Protein AF-A0A1S9LZP6-F1 (afdb_monomer_lite)

Foldseek 3Di:
DVVVVVVVVVVVPPPDDDDDDDDDDDDDDPVRVVVVCVVVVCLVDPVCLVVVNHPCNPVPPHDPDDPQFDWDQDPPPPDDDRTDTD

pLDDT: mean 87.72, std 12.49, range [47.03, 96.94]

Radius of gyration: 17.92 Å; chains: 1; bounding box: 38×37×41 Å

Organism: NCBI:txid180978

Secondary structure (DSSP, 8-state):
-HHHHHHHHHHHHTT--PPPSS-------HHHHHHHHHHHGGGG-HHHHHTT--TTTT-TTS--S-TT--EEE-TT-SSS-SEEE-

Sequence (86 aa):
MYVKNILTLGENQIGAKTLPSKFYRVVFSNEVFSELLLNFQNVFSALYVYRNLSKYKHSQGTLVANPKVTIIDDPWAPKMPKFRVV

Structure (mmCIF, N/CA/C/O backbone):
data_AF-A0A1S9LZP6-F1
#
_entry.id   AF-A0A1S9LZP6-F1
#
loop_
_atom_site.group_PDB
_atom_site.id
_atom_site.type_symbol
_atom_site.label_atom_id
_atom_site.label_alt_id
_atom_site.label_comp_id
_atom_site.label_asym_id
_atom_site.label_entity_id
_atom_site.label_seq_id
_atom_site.pdbx_PDB_ins_code
_atom_site.Cartn_x
_atom_site.Cartn_y
_atom_site.Cartn_z
_atom_site.occupancy
_atom_site.B_iso_or_equiv
_atom_site.auth_seq_id
_atom_site.auth_comp_id
_atom_site.auth_asym_id
_atom_site.auth_atom_id
_atom_site.pdbx_PDB_model_num
ATOM 1 N N . MET A 1 1 ? 13.227 -24.025 -15.096 1.00 63.44 1 MET A N 1
ATOM 2 C CA . MET A 1 1 ? 12.346 -22.893 -15.477 1.00 63.44 1 MET A CA 1
ATOM 3 C C . MET A 1 1 ? 12.700 -21.583 -14.769 1.00 63.44 1 MET A C 1
ATOM 5 O O . MET A 1 1 ? 12.717 -20.568 -15.444 1.00 63.44 1 MET A O 1
ATOM 9 N N . TYR A 1 2 ? 13.042 -21.589 -13.473 1.00 83.94 2 TYR A N 1
ATOM 10 C CA . TYR A 1 2 ? 13.344 -20.376 -12.688 1.00 83.94 2 TYR A CA 1
ATOM 11 C C . TYR A 1 2 ? 14.404 -19.440 -13.305 1.00 83.94 2 TYR A C 1
ATOM 13 O O . TYR A 1 2 ? 14.128 -18.268 -13.533 1.00 83.94 2 TYR A O 1
ATOM 21 N N . VAL A 1 3 ? 15.579 -19.973 -13.661 1.00 92.31 3 VAL A N 1
ATOM 22 C CA . VAL A 1 3 ? 16.694 -19.182 -14.226 1.00 92.31 3 VAL A CA 1
ATOM 23 C C . VAL A 1 3 ? 16.293 -18.450 -15.509 1.00 92.31 3 VAL A C 1
ATOM 25 O O . VAL A 1 3 ? 16.624 -17.283 -15.678 1.00 92.31 3 VAL A O 1
ATOM 28 N N . LYS A 1 4 ? 15.519 -19.102 -16.386 1.00 94.25 4 LYS A N 1
ATOM 29 C CA . LYS A 1 4 ? 15.060 -18.497 -17.643 1.00 94.25 4 LYS A CA 1
ATOM 30 C C . LYS A 1 4 ? 14.199 -17.255 -17.389 1.00 94.25 4 LYS A C 1
ATOM 32 O O . LYS A 1 4 ? 14.401 -16.246 -18.048 1.00 94.25 4 LYS A O 1
ATOM 37 N N . ASN A 1 5 ? 13.294 -17.313 -16.411 1.00 90.81 5 ASN A N 1
ATOM 38 C CA . ASN A 1 5 ? 12.414 -16.188 -16.08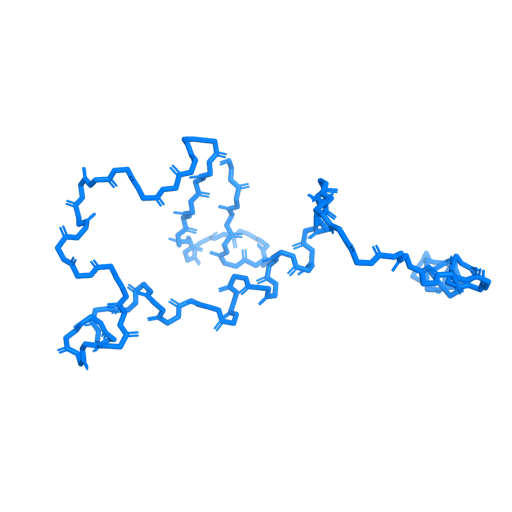7 1.00 90.81 5 ASN A CA 1
ATOM 39 C C . ASN A 1 5 ? 13.201 -14.982 -15.561 1.00 90.81 5 ASN A C 1
ATOM 41 O O . A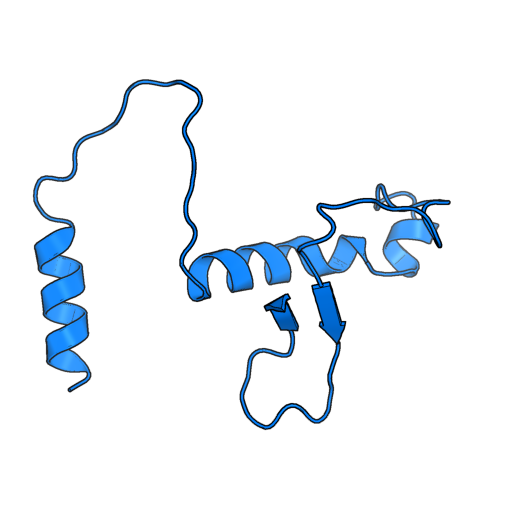SN A 1 5 ? 12.916 -13.855 -15.952 1.00 90.81 5 ASN A O 1
ATOM 45 N N . ILE A 1 6 ? 14.207 -15.218 -14.714 1.00 91.94 6 ILE A N 1
ATOM 46 C CA . ILE A 1 6 ? 15.063 -14.148 -14.185 1.00 91.94 6 ILE A CA 1
ATOM 47 C C . ILE A 1 6 ? 15.866 -13.479 -15.307 1.00 91.94 6 ILE A C 1
ATOM 49 O O . ILE A 1 6 ? 15.944 -12.254 -15.348 1.00 91.94 6 ILE A O 1
ATOM 53 N N . LEU A 1 7 ? 16.404 -14.264 -16.246 1.00 94.69 7 LEU A N 1
ATOM 54 C CA . LEU A 1 7 ? 17.119 -13.720 -17.402 1.00 94.69 7 LEU A CA 1
ATOM 55 C C . LEU A 1 7 ? 16.202 -12.856 -18.278 1.00 94.69 7 LEU A C 1
ATOM 57 O O . LEU A 1 7 ? 16.543 -11.711 -18.555 1.00 94.69 7 LEU A O 1
ATOM 61 N N . THR A 1 8 ? 15.003 -13.339 -18.617 1.00 94.50 8 THR A N 1
ATOM 62 C CA . THR A 1 8 ? 14.028 -12.565 -19.407 1.00 94.50 8 THR A CA 1
ATOM 63 C C . THR A 1 8 ? 13.595 -11.274 -18.701 1.00 94.50 8 THR A C 1
ATOM 65 O O . THR A 1 8 ? 13.424 -10.245 -19.350 1.00 94.50 8 THR A O 1
ATOM 68 N N . LEU A 1 9 ? 13.431 -11.288 -17.372 1.00 90.75 9 LEU A N 1
ATOM 69 C CA . LEU A 1 9 ? 13.136 -10.071 -16.607 1.00 90.75 9 LEU A CA 1
ATOM 70 C C . LEU A 1 9 ? 14.262 -9.038 -16.722 1.00 90.75 9 LEU A C 1
ATOM 72 O O . LEU A 1 9 ? 13.970 -7.858 -16.900 1.00 90.75 9 LEU A O 1
ATOM 76 N N . GLY A 1 10 ? 15.521 -9.476 -16.641 1.00 91.81 10 GLY A N 1
ATOM 77 C CA . GLY A 1 10 ? 16.684 -8.605 -16.806 1.00 91.81 10 GLY A CA 1
ATOM 78 C C . GLY A 1 10 ? 16.790 -8.035 -18.219 1.00 91.81 10 GLY A C 1
ATOM 79 O O . GLY A 1 10 ? 16.951 -6.828 -18.381 1.00 91.81 10 GLY A O 1
ATOM 80 N N . GLU A 1 11 ? 16.623 -8.878 -19.240 1.00 95.69 11 GLU A N 1
ATOM 81 C CA . GLU A 1 11 ? 16.641 -8.470 -20.652 1.00 95.69 11 GLU A CA 1
ATOM 82 C C . GLU A 1 11 ? 15.580 -7.400 -20.951 1.00 95.69 11 GLU A C 1
ATOM 84 O O . GLU A 1 11 ? 15.879 -6.391 -21.586 1.00 95.69 11 GLU A O 1
ATOM 89 N N . ASN A 1 12 ? 14.363 -7.565 -20.421 1.00 93.75 12 ASN A N 1
ATOM 90 C CA . ASN A 1 12 ? 13.255 -6.629 -20.634 1.00 93.75 12 ASN A CA 1
ATOM 91 C C . ASN A 1 12 ? 13.467 -5.240 -20.006 1.00 93.75 12 ASN A C 1
ATOM 93 O O . ASN A 1 12 ? 12.772 -4.295 -20.379 1.00 93.75 12 ASN A O 1
ATOM 97 N N . GLN A 1 13 ? 14.380 -5.096 -19.043 1.00 92.75 13 GLN A N 1
ATOM 98 C CA . GLN A 1 13 ? 14.671 -3.805 -18.407 1.00 92.75 13 GLN A CA 1
ATOM 99 C C . GLN A 1 13 ? 15.701 -2.976 -19.188 1.00 92.75 13 GLN A C 1
ATOM 101 O O . GLN A 1 13 ? 15.824 -1.768 -18.965 1.00 92.75 13 GLN A O 1
ATOM 106 N N . ILE A 1 14 ? 16.440 -3.595 -20.115 1.00 95.06 14 ILE A N 1
ATOM 107 C CA . ILE A 1 14 ? 17.489 -2.923 -20.883 1.00 95.06 14 ILE A CA 1
ATOM 108 C C . ILE A 1 14 ? 16.858 -1.894 -21.831 1.00 95.06 14 ILE A C 1
ATOM 110 O O . ILE A 1 14 ? 15.949 -2.194 -22.599 1.00 95.06 14 ILE A O 1
ATOM 114 N N . GLY A 1 15 ? 17.362 -0.658 -21.790 1.00 94.38 15 GLY A N 1
ATOM 115 C CA . GLY A 1 15 ? 16.868 0.432 -22.637 1.00 94.38 15 GLY A CA 1
ATOM 116 C C . GLY A 1 15 ? 15.573 1.087 -22.145 1.00 94.38 15 GLY A C 1
ATOM 117 O O . GLY A 1 15 ? 14.955 1.841 -22.902 1.00 94.38 15 GLY A O 1
ATOM 118 N N . ALA A 1 16 ? 15.166 0.834 -20.895 1.00 92.50 16 ALA A N 1
ATOM 119 C CA . ALA A 1 16 ? 14.054 1.536 -20.265 1.00 92.50 16 ALA A CA 1
ATOM 120 C C . ALA A 1 16 ? 14.245 3.063 -20.335 1.00 92.50 16 ALA A C 1
ATOM 122 O O . ALA A 1 16 ? 15.334 3.591 -20.099 1.00 92.50 16 ALA A O 1
ATOM 123 N N . LYS A 1 17 ? 13.167 3.780 -20.667 1.00 94.06 17 LYS A N 1
ATOM 124 C CA . LYS A 1 17 ? 13.153 5.243 -20.778 1.00 94.06 17 LYS A CA 1
ATOM 125 C C . LYS A 1 17 ? 12.243 5.842 -19.721 1.00 94.06 17 LYS A C 1
ATOM 127 O O . LYS A 1 17 ? 11.163 5.320 -19.449 1.00 94.06 17 LYS A O 1
ATOM 132 N N . THR A 1 18 ? 12.656 6.981 -19.184 1.00 94.12 18 THR A N 1
ATOM 133 C CA . THR A 1 18 ? 11.818 7.775 -18.290 1.00 94.12 18 THR A CA 1
ATOM 134 C C . THR A 1 18 ? 10.641 8.362 -19.061 1.00 94.12 18 THR A C 1
ATOM 136 O O . THR A 1 18 ? 10.786 8.843 -20.186 1.00 94.12 18 THR A O 1
ATOM 139 N N . LEU A 1 19 ? 9.467 8.333 -18.440 1.00 94.38 19 LEU A N 1
ATOM 140 C CA . LEU A 1 19 ? 8.262 8.959 -18.965 1.00 94.38 19 LEU A CA 1
ATOM 141 C C . LEU A 1 19 ? 8.104 10.372 -18.381 1.00 94.38 19 LEU A C 1
ATOM 143 O O . LEU A 1 19 ? 8.452 10.588 -17.220 1.00 94.38 19 LEU A O 1
ATOM 147 N N . PRO A 1 20 ? 7.556 11.338 -19.141 1.00 96.56 20 PRO A N 1
ATOM 148 C CA . PRO A 1 20 ? 7.264 12.663 -18.607 1.00 96.56 20 PRO A CA 1
ATOM 149 C C . PRO A 1 20 ? 6.183 12.588 -17.521 1.00 96.56 20 PRO A C 1
ATOM 151 O O . PRO A 1 20 ? 5.275 11.751 -17.590 1.00 96.56 20 PRO A O 1
ATOM 154 N N . SER A 1 21 ? 6.247 13.497 -16.549 1.00 96.88 21 SER A N 1
ATOM 155 C CA . SER A 1 21 ? 5.272 13.594 -15.459 1.00 96.88 21 SER A CA 1
ATOM 156 C C . SER A 1 21 ? 3.884 13.965 -15.985 1.00 96.88 21 SER A C 1
ATOM 158 O O . SER A 1 21 ? 3.663 15.078 -16.455 1.00 96.88 21 SER A O 1
ATOM 160 N N . LYS A 1 22 ? 2.941 13.022 -15.906 1.00 96.94 22 LYS A N 1
ATOM 161 C CA . LYS A 1 22 ? 1.506 13.209 -16.170 1.00 96.94 22 LYS A CA 1
ATOM 162 C C . LYS A 1 22 ? 0.716 12.074 -15.517 1.00 96.94 22 LYS A C 1
ATOM 164 O O . LYS A 1 22 ? 1.298 11.144 -14.963 1.00 96.94 22 LYS A O 1
ATOM 169 N N . PHE A 1 23 ? -0.607 12.133 -15.594 1.00 96.94 23 PHE A N 1
ATOM 170 C CA . PHE A 1 23 ? -1.462 11.042 -15.138 1.00 96.94 23 PHE A CA 1
ATOM 171 C C . PHE A 1 23 ? -1.475 9.893 -16.152 1.00 96.94 23 PHE A C 1
ATOM 173 O O . PHE A 1 23 ? -1.677 10.109 -17.349 1.00 96.94 23 PHE A O 1
ATOM 180 N N . TYR A 1 24 ? -1.290 8.668 -15.661 1.00 96.62 24 TYR A N 1
ATOM 181 C CA . TYR A 1 24 ? -1.329 7.444 -16.459 1.00 96.62 24 TYR A CA 1
ATOM 182 C C . TYR A 1 24 ? -2.271 6.428 -15.825 1.00 96.62 24 TYR A C 1
ATOM 184 O O . TYR A 1 24 ? -2.436 6.382 -14.607 1.00 96.62 24 TYR A O 1
ATOM 192 N N . ARG A 1 25 ? -2.850 5.565 -16.664 1.00 96.00 25 ARG A N 1
ATOM 193 C CA . ARG A 1 25 ? -3.456 4.324 -16.182 1.00 96.00 25 ARG A CA 1
ATOM 194 C C . ARG A 1 25 ? -2.329 3.378 -15.787 1.00 96.00 25 ARG A C 1
ATOM 196 O O . ARG A 1 25 ? -1.477 3.070 -16.615 1.00 96.00 25 ARG A O 1
ATOM 203 N N . VAL A 1 26 ? -2.332 2.953 -14.531 1.00 93.94 26 VAL A N 1
ATOM 204 C CA . VAL A 1 26 ? -1.314 2.066 -13.967 1.00 93.94 26 VAL A CA 1
ATOM 205 C C . VAL A 1 26 ? -1.893 0.665 -13.860 1.00 93.94 26 VAL A C 1
ATOM 207 O O . VAL A 1 26 ? -3.031 0.491 -13.424 1.00 93.94 26 VAL A O 1
ATOM 210 N N . VAL A 1 27 ? -1.106 -0.327 -14.262 1.00 94.44 27 VAL A N 1
ATOM 211 C CA . VAL A 1 27 ? -1.410 -1.745 -14.070 1.00 94.44 27 VAL A CA 1
ATOM 212 C C . VAL A 1 27 ? -0.336 -2.305 -13.151 1.00 94.44 27 VAL A C 1
ATOM 214 O O . VAL A 1 27 ? 0.847 -2.239 -13.477 1.00 94.44 27 VAL A O 1
ATOM 217 N N . PHE A 1 28 ? -0.743 -2.818 -11.994 1.00 91.50 28 PHE A N 1
ATOM 218 C CA . PHE A 1 28 ? 0.165 -3.457 -11.046 1.00 91.50 28 PHE A CA 1
ATOM 219 C C . PHE A 1 28 ? 0.252 -4.954 -11.334 1.00 91.50 28 PHE A C 1
ATOM 221 O O . PHE A 1 28 ? -0.760 -5.585 -11.641 1.00 91.50 28 PHE A O 1
ATOM 228 N N . SER A 1 29 ? 1.447 -5.534 -11.202 1.00 91.38 29 SER A N 1
ATOM 229 C CA . SER A 1 29 ? 1.557 -6.985 -11.067 1.00 91.38 29 SER A CA 1
ATOM 230 C C . SER A 1 29 ? 0.994 -7.416 -9.711 1.00 91.38 29 SER A C 1
ATOM 232 O O . SER A 1 29 ? 0.944 -6.625 -8.763 1.00 91.38 29 SER A O 1
ATOM 234 N N . ASN A 1 30 ? 0.600 -8.684 -9.598 1.00 90.00 30 AS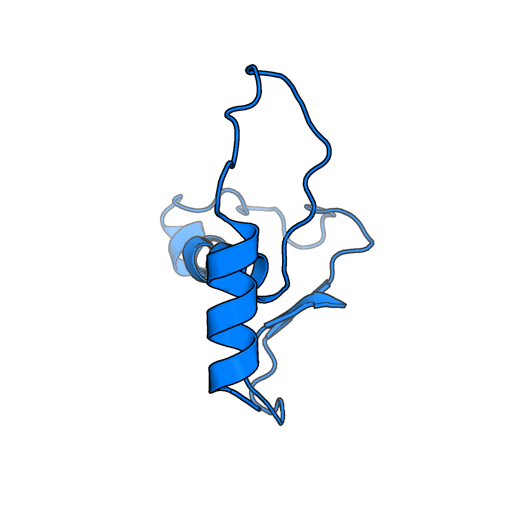N A N 1
ATOM 235 C CA . ASN A 1 30 ? 0.073 -9.223 -8.344 1.00 90.00 30 ASN A CA 1
ATOM 236 C C . ASN A 1 30 ? 1.075 -9.074 -7.190 1.00 90.00 30 ASN A C 1
ATOM 238 O O . ASN A 1 30 ? 0.673 -8.772 -6.072 1.00 90.00 30 ASN A O 1
ATOM 242 N N . GLU A 1 31 ? 2.369 -9.245 -7.465 1.00 89.06 31 GLU A N 1
ATOM 243 C CA . GLU A 1 31 ? 3.446 -9.118 -6.477 1.00 89.06 31 GLU A CA 1
ATOM 244 C C . GLU A 1 31 ? 3.555 -7.682 -5.954 1.00 89.06 31 GLU A C 1
ATOM 246 O O . GLU A 1 31 ? 3.462 -7.463 -4.748 1.00 89.06 31 GLU A O 1
ATOM 251 N N . VAL A 1 32 ? 3.634 -6.698 -6.859 1.00 91.56 32 VAL A N 1
ATOM 252 C CA . VAL A 1 32 ? 3.751 -5.277 -6.489 1.00 91.56 32 VAL A CA 1
ATOM 253 C C . VAL A 1 32 ? 2.506 -4.799 -5.742 1.00 91.56 32 VAL A C 1
ATOM 255 O O . VAL A 1 32 ? 2.615 -4.074 -4.755 1.00 91.56 32 VAL A O 1
ATOM 258 N N . PHE A 1 33 ? 1.308 -5.212 -6.171 1.00 91.69 33 PHE A N 1
ATOM 259 C CA . PHE A 1 33 ? 0.080 -4.850 -5.461 1.00 91.69 33 PHE A CA 1
ATOM 260 C C . PHE A 1 33 ? -0.012 -5.515 -4.080 1.00 91.69 33 PHE A C 1
ATOM 262 O O . PHE A 1 33 ? -0.464 -4.884 -3.125 1.00 91.69 33 PHE A O 1
ATOM 269 N N . SER A 1 34 ? 0.442 -6.766 -3.951 1.00 90.38 34 SER A N 1
ATOM 270 C CA . SER A 1 34 ? 0.474 -7.470 -2.663 1.00 90.38 34 SER A CA 1
ATOM 271 C C . SER A 1 34 ? 1.428 -6.794 -1.682 1.00 90.38 34 SER A C 1
ATOM 273 O O . SER A 1 34 ? 1.077 -6.603 -0.520 1.00 90.38 34 SER A O 1
ATOM 275 N N . GLU A 1 35 ? 2.608 -6.386 -2.147 1.00 92.25 35 GLU A N 1
ATOM 276 C CA . GLU A 1 35 ? 3.577 -5.637 -1.346 1.00 92.25 35 GLU A CA 1
ATOM 277 C C . GLU A 1 35 ? 3.026 -4.269 -0.927 1.00 92.25 35 GLU A C 1
ATOM 279 O O . GLU A 1 35 ? 3.109 -3.891 0.243 1.00 92.25 35 GLU A O 1
ATOM 284 N N . LEU A 1 36 ? 2.385 -3.553 -1.857 1.00 92.25 36 LEU A N 1
ATOM 285 C CA . LEU A 1 36 ? 1.697 -2.300 -1.561 1.00 92.25 36 LEU A CA 1
ATOM 286 C C . LEU A 1 36 ? 0.664 -2.497 -0.442 1.00 92.25 36 LEU A C 1
ATOM 288 O O . LEU A 1 36 ? 0.687 -1.775 0.553 1.00 92.25 36 LEU A O 1
ATOM 292 N N . LEU A 1 37 ? -0.216 -3.492 -0.571 1.00 91.06 37 LEU A N 1
ATOM 293 C CA . LEU A 1 37 ? -1.247 -3.772 0.428 1.00 91.06 37 LEU A CA 1
ATOM 294 C C . LEU A 1 37 ? -0.643 -4.148 1.789 1.00 91.06 37 LEU A C 1
ATOM 296 O O . LEU A 1 37 ? -1.110 -3.667 2.821 1.00 91.06 37 LEU A O 1
ATOM 300 N N . LEU A 1 38 ? 0.421 -4.952 1.795 1.00 90.62 38 LEU A N 1
ATOM 301 C CA . LEU A 1 38 ? 1.126 -5.371 3.005 1.00 90.62 38 LEU A CA 1
ATOM 302 C C . LEU A 1 38 ? 1.749 -4.183 3.752 1.00 90.62 38 LEU A C 1
ATOM 304 O O . LEU A 1 38 ? 1.653 -4.114 4.979 1.00 90.62 38 LEU A O 1
ATOM 308 N N . ASN A 1 39 ? 2.315 -3.217 3.026 1.00 91.38 39 ASN A N 1
ATOM 309 C CA . ASN A 1 39 ? 2.859 -1.988 3.607 1.00 91.38 39 ASN A CA 1
ATOM 310 C C . ASN A 1 39 ? 1.772 -1.101 4.235 1.00 91.38 39 ASN A C 1
ATOM 312 O O . ASN A 1 39 ? 2.023 -0.420 5.230 1.00 91.38 39 ASN A O 1
ATOM 316 N N . PHE A 1 40 ? 0.550 -1.133 3.697 1.00 89.38 40 PHE A N 1
ATOM 317 C CA . PHE A 1 40 ? -0.568 -0.334 4.201 1.00 89.38 40 PHE A CA 1
ATOM 318 C C . PHE A 1 40 ? -1.505 -1.076 5.156 1.00 89.38 40 PHE A C 1
ATOM 320 O O . PHE A 1 40 ? -2.390 -0.435 5.708 1.00 89.38 40 PHE A O 1
ATOM 327 N N . GLN A 1 41 ? -1.313 -2.368 5.433 1.00 90.56 41 GLN A N 1
ATOM 328 C CA . GLN A 1 41 ? -2.270 -3.192 6.195 1.00 90.56 41 GLN A CA 1
ATOM 329 C C . GLN A 1 41 ? -2.695 -2.595 7.552 1.00 90.56 41 GLN A C 1
ATOM 331 O O . GLN A 1 41 ? -3.838 -2.748 7.983 1.00 90.56 41 GLN A O 1
ATOM 336 N N . ASN A 1 42 ? -1.802 -1.852 8.211 1.00 91.12 42 ASN A N 1
ATOM 337 C CA . ASN A 1 42 ? -2.050 -1.260 9.525 1.00 91.12 42 ASN A CA 1
ATOM 338 C C . ASN A 1 42 ? -3.206 -0.251 9.534 1.00 91.12 42 ASN A C 1
ATOM 340 O O . ASN A 1 42 ? -3.818 -0.043 10.579 1.00 91.12 42 ASN A O 1
ATOM 344 N N . VAL A 1 43 ? -3.556 0.342 8.387 1.00 91.06 43 VAL A N 1
ATOM 345 C CA . VAL A 1 43 ? -4.711 1.249 8.289 1.00 91.06 43 VAL A CA 1
ATOM 346 C C . VAL A 1 43 ? -6.030 0.552 8.637 1.00 91.06 43 VAL A C 1
ATOM 348 O O . VAL A 1 43 ? -6.962 1.222 9.081 1.00 91.06 43 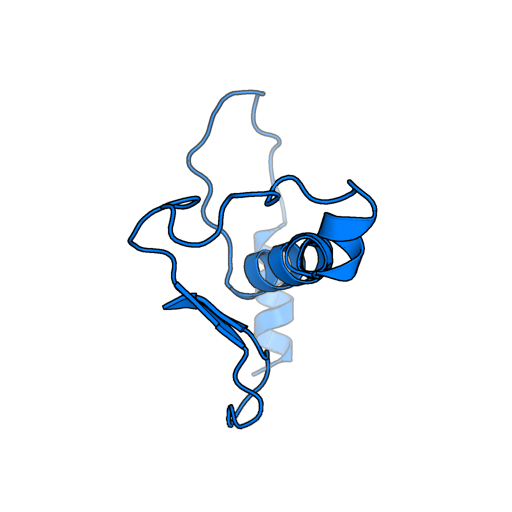VAL A O 1
ATOM 351 N N . PHE A 1 44 ? -6.104 -0.773 8.484 1.00 90.06 44 PHE A N 1
ATOM 352 C CA . PHE A 1 44 ? -7.276 -1.581 8.825 1.00 90.06 44 PHE A CA 1
ATOM 353 C C . PHE A 1 44 ? -7.295 -2.021 10.300 1.00 90.06 44 PHE A C 1
ATOM 355 O O . PHE A 1 44 ? -8.272 -2.607 10.759 1.00 90.06 44 PHE A O 1
ATOM 362 N N . SER A 1 45 ? -6.244 -1.723 11.075 1.00 92.06 45 SER A N 1
ATOM 363 C CA . SER A 1 45 ? -6.170 -2.075 12.494 1.00 92.06 45 SER A CA 1
ATOM 364 C C . SER A 1 45 ? -7.036 -1.158 13.361 1.00 92.06 45 SER A C 1
ATOM 366 O O . SER A 1 45 ? -6.910 0.070 13.319 1.00 92.06 45 SER A O 1
ATOM 368 N N . ALA A 1 46 ? -7.834 -1.753 14.253 1.00 92.44 46 ALA A N 1
ATOM 369 C CA . ALA A 1 46 ? -8.605 -1.016 15.255 1.00 92.44 46 ALA A CA 1
ATOM 370 C C . ALA A 1 46 ? -7.715 -0.143 16.162 1.00 92.44 46 ALA A C 1
ATOM 372 O O . ALA A 1 46 ? -8.110 0.958 16.542 1.00 92.44 46 ALA A O 1
ATOM 373 N N . LEU A 1 47 ? -6.484 -0.584 16.455 1.00 94.88 47 LEU A N 1
ATOM 374 C CA . LEU A 1 47 ? -5.526 0.186 17.252 1.00 94.88 47 LEU A CA 1
ATOM 375 C C . LEU A 1 47 ? -5.114 1.485 16.546 1.00 94.88 47 LEU A C 1
ATOM 377 O O . LEU A 1 47 ? -4.994 2.529 17.187 1.00 94.88 47 LEU A O 1
ATOM 381 N N . TYR A 1 48 ? -4.921 1.433 15.226 1.00 95.44 48 TYR A N 1
ATOM 382 C CA . TYR A 1 48 ? -4.582 2.610 14.424 1.00 95.44 48 TYR A CA 1
ATOM 383 C C . TYR A 1 48 ? -5.765 3.570 14.321 1.00 95.44 48 TYR A C 1
ATOM 385 O O . TYR A 1 48 ? -5.573 4.781 14.398 1.00 95.44 48 TYR A O 1
ATOM 393 N N . VAL A 1 49 ? -6.991 3.053 14.216 1.00 94.81 49 VAL A N 1
ATOM 394 C CA . VAL A 1 49 ? -8.208 3.879 14.269 1.00 94.81 49 VAL A CA 1
ATOM 395 C C . VAL A 1 49 ? -8.337 4.571 15.629 1.00 94.81 49 VAL A C 1
ATOM 397 O O . VAL A 1 49 ? -8.542 5.783 15.676 1.00 94.81 49 VAL A O 1
ATOM 400 N N . TYR A 1 50 ? -8.154 3.835 16.730 1.00 94.62 50 TYR A N 1
ATOM 401 C CA . TYR A 1 50 ? -8.221 4.379 18.090 1.00 94.62 50 TYR A CA 1
ATOM 402 C C . TYR A 1 50 ? -7.190 5.491 18.324 1.00 94.62 50 TYR A C 1
ATOM 404 O O . TYR A 1 50 ? -7.516 6.540 18.873 1.00 94.62 50 TYR A O 1
ATOM 412 N N . ARG A 1 51 ? -5.958 5.297 17.838 1.00 95.62 51 ARG A N 1
ATOM 413 C CA . ARG A 1 51 ? -4.867 6.281 17.933 1.00 95.62 51 ARG A CA 1
ATOM 414 C C . ARG A 1 51 ? -4.962 7.425 16.918 1.00 95.62 51 ARG A C 1
ATOM 416 O O . ARG A 1 51 ? -4.043 8.232 16.846 1.00 95.62 51 ARG A O 1
ATOM 423 N N . ASN A 1 52 ? -6.037 7.499 16.131 1.00 93.56 52 ASN A N 1
ATOM 424 C CA . ASN A 1 52 ? -6.220 8.501 15.078 1.00 93.56 52 ASN A CA 1
ATOM 425 C C . ASN A 1 52 ? -5.110 8.484 13.999 1.00 93.56 52 ASN A C 1
ATOM 427 O O . ASN A 1 52 ? -4.776 9.512 13.417 1.00 93.56 52 ASN A O 1
ATOM 431 N N . LEU A 1 53 ? -4.540 7.304 13.734 1.00 93.00 53 LEU A N 1
ATOM 432 C CA . LEU A 1 53 ? -3.514 7.045 12.713 1.00 93.00 53 LEU A CA 1
ATOM 433 C C . LEU A 1 53 ? -4.092 6.408 11.437 1.00 93.00 53 LEU A C 1
ATOM 435 O O . LEU A 1 53 ? -3.368 6.185 10.470 1.00 93.00 53 LEU A O 1
ATOM 439 N N . SER A 1 54 ? -5.389 6.096 11.428 1.00 92.69 54 SER A N 1
ATOM 440 C CA . SER A 1 54 ? -6.111 5.573 10.267 1.00 92.69 54 SER A CA 1
ATOM 441 C C . SER A 1 54 ? -7.198 6.544 9.817 1.00 92.69 54 SER A C 1
ATOM 443 O O . SER A 1 54 ? -7.905 7.132 10.635 1.00 92.69 54 SER A O 1
ATOM 445 N N . LYS A 1 55 ? -7.372 6.661 8.496 1.00 89.38 55 LYS A N 1
ATOM 446 C CA . LYS A 1 55 ? -8.445 7.454 7.879 1.00 89.38 55 LYS A CA 1
ATOM 447 C C . LYS A 1 55 ? -9.808 6.755 7.907 1.00 89.38 55 LYS A C 1
ATOM 449 O O . LYS A 1 55 ? -10.807 7.381 7.582 1.00 89.38 55 LYS A O 1
ATOM 454 N N . TYR A 1 56 ? -9.866 5.488 8.320 1.00 90.94 56 TYR A N 1
ATOM 455 C CA . TYR A 1 56 ? -11.090 4.679 8.308 1.00 90.94 56 TYR A CA 1
ATOM 456 C C . TYR A 1 56 ? -11.974 4.854 9.554 1.00 90.94 56 TYR A C 1
ATOM 458 O O . TYR A 1 56 ? -12.898 4.068 9.788 1.00 90.94 56 TYR A O 1
ATOM 466 N N . LYS A 1 57 ? -11.744 5.893 10.361 1.00 89.69 57 LYS A N 1
ATOM 467 C CA . LYS A 1 57 ? -12.607 6.209 11.503 1.00 89.69 57 LYS A CA 1
ATOM 468 C C . LYS A 1 57 ? -14.036 6.488 11.014 1.00 89.69 57 LYS A C 1
ATOM 470 O O . LYS A 1 57 ? -14.226 7.266 10.088 1.00 89.69 57 LYS A O 1
ATOM 475 N N . HIS A 1 58 ? -15.031 5.848 11.631 1.00 90.38 58 HIS A N 1
ATOM 476 C CA . HIS A 1 58 ? -16.456 5.969 11.269 1.00 90.38 58 HIS A CA 1
ATOM 477 C C . HIS A 1 58 ? -16.832 5.498 9.847 1.00 90.38 58 HIS A C 1
ATOM 479 O O . HIS A 1 58 ? -17.914 5.816 9.370 1.00 90.38 58 HIS A O 1
ATOM 485 N N . SER A 1 59 ? -15.975 4.722 9.176 1.00 91.25 59 SER A N 1
ATOM 486 C CA . SER A 1 59 ? -16.225 4.230 7.807 1.00 91.25 59 SER A CA 1
ATOM 487 C C . SER A 1 59 ? -16.809 2.811 7.731 1.00 91.25 59 SER A C 1
ATOM 489 O O . SER A 1 59 ? -16.918 2.229 6.655 1.00 91.25 59 SER A O 1
ATOM 491 N N . GLN A 1 60 ? -17.187 2.219 8.868 1.00 91.62 60 GLN A N 1
ATOM 492 C CA . GLN A 1 60 ? -17.818 0.900 8.859 1.00 91.62 60 GLN A CA 1
ATOM 493 C C . GLN A 1 60 ? -19.175 0.951 8.149 1.00 91.62 60 GLN A C 1
ATOM 495 O O . GLN A 1 60 ? -19.994 1.826 8.419 1.00 91.62 60 GLN A O 1
ATOM 500 N N . GLY A 1 61 ? -19.403 -0.005 7.246 1.00 92.56 61 GLY A N 1
ATOM 501 C CA . GLY A 1 61 ? -20.639 -0.110 6.466 1.00 92.56 61 GLY A CA 1
ATOM 502 C C . GLY A 1 61 ? -20.731 0.841 5.269 1.00 92.56 61 GLY A C 1
ATOM 503 O O . GLY A 1 61 ? -21.738 0.812 4.568 1.00 92.56 61 GLY A O 1
ATOM 504 N N . THR A 1 62 ? -19.708 1.660 4.999 1.00 94.25 62 THR A N 1
ATOM 505 C CA . THR A 1 62 ? -19.688 2.560 3.839 1.00 94.25 62 THR A CA 1
ATOM 506 C C . THR A 1 62 ? -18.783 2.032 2.729 1.00 94.25 62 THR A C 1
ATOM 508 O O . THR A 1 62 ? -17.814 1.308 2.960 1.00 94.25 62 THR A O 1
ATOM 511 N N . LEU A 1 63 ? -19.103 2.392 1.485 1.00 94.00 63 LEU A N 1
ATOM 512 C CA . LEU A 1 63 ? -18.259 2.075 0.339 1.00 94.00 63 LEU A CA 1
ATOM 513 C C . LEU A 1 63 ? -17.045 3.017 0.325 1.00 94.00 63 LEU A C 1
ATOM 515 O O . LEU A 1 63 ? -17.179 4.200 0.020 1.00 94.00 63 LEU A O 1
ATOM 519 N N . VAL A 1 64 ? -15.863 2.486 0.646 1.00 92.44 64 VAL A N 1
ATOM 520 C CA . VAL A 1 64 ? -14.598 3.251 0.716 1.00 92.44 64 VAL A CA 1
ATOM 521 C C . VAL A 1 64 ? -13.653 3.010 -0.467 1.00 92.44 64 VAL A C 1
ATOM 523 O O . VAL A 1 64 ? -12.632 3.683 -0.593 1.00 92.44 64 VAL A O 1
ATOM 526 N N . ALA A 1 65 ? -13.976 2.049 -1.333 1.00 91.50 65 ALA A N 1
ATOM 527 C CA . ALA A 1 65 ? -13.169 1.645 -2.481 1.00 91.50 65 ALA A CA 1
ATOM 528 C C . ALA A 1 65 ? -14.057 1.292 -3.684 1.00 91.50 65 ALA A C 1
ATOM 530 O O . ALA A 1 65 ? -15.285 1.342 -3.613 1.00 91.50 65 ALA A O 1
ATOM 531 N N . ASN A 1 66 ? -13.437 0.949 -4.815 1.00 94.44 66 ASN A N 1
ATOM 532 C CA . ASN A 1 66 ? -14.173 0.501 -5.993 1.00 94.44 66 ASN A CA 1
ATOM 533 C C . ASN A 1 66 ? -14.936 -0.811 -5.685 1.00 94.44 66 ASN A C 1
ATOM 535 O O . ASN A 1 66 ? -14.329 -1.711 -5.110 1.00 94.44 66 ASN A O 1
ATOM 539 N N . PRO A 1 67 ? -16.202 -0.978 -6.118 1.00 94.25 67 PRO A N 1
ATOM 540 C CA . PRO A 1 67 ? -16.978 -2.203 -5.883 1.00 94.25 67 PRO A CA 1
ATOM 541 C C . PRO A 1 67 ? -16.364 -3.492 -6.445 1.00 94.25 67 PRO A C 1
ATOM 543 O O . PRO A 1 67 ? -16.762 -4.580 -6.050 1.00 94.25 67 PRO A O 1
ATOM 546 N N . LYS A 1 68 ? -15.415 -3.383 -7.383 1.00 93.62 68 LYS A N 1
ATOM 547 C CA . LYS A 1 68 ? -14.662 -4.517 -7.941 1.00 93.62 68 LYS A CA 1
ATOM 548 C C . LYS A 1 68 ? -13.469 -4.942 -7.080 1.00 93.62 68 LYS A C 1
ATOM 550 O O . LYS A 1 68 ? -12.674 -5.75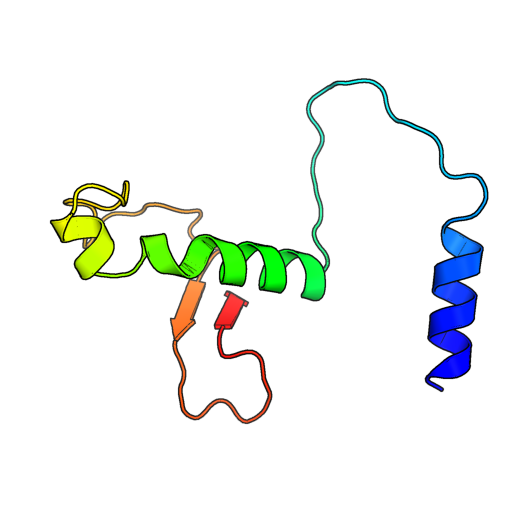4 -7.531 1.00 93.62 68 LYS A O 1
ATOM 555 N N . VAL A 1 69 ? -13.269 -4.322 -5.917 1.00 90.75 69 VAL A N 1
ATOM 556 C CA . VAL A 1 69 ? -12.154 -4.624 -5.019 1.00 90.75 69 VAL A CA 1
ATOM 557 C C . VAL A 1 69 ? -12.705 -5.260 -3.757 1.00 90.75 69 VAL A C 1
ATOM 559 O O . VAL A 1 69 ? -13.347 -4.590 -2.949 1.00 90.75 69 VAL A O 1
ATOM 562 N N . THR A 1 70 ? -12.387 -6.536 -3.569 1.00 90.81 70 THR A N 1
ATOM 563 C CA . THR A 1 70 ? -12.702 -7.278 -2.348 1.00 90.81 70 THR A CA 1
ATOM 564 C C . THR A 1 70 ? -11.409 -7.676 -1.649 1.00 90.81 70 THR A C 1
ATOM 566 O O . THR A 1 70 ? -10.512 -8.223 -2.286 1.00 90.81 70 THR A O 1
ATOM 569 N N . ILE A 1 71 ? -11.304 -7.414 -0.344 1.00 88.81 71 ILE A N 1
ATOM 570 C CA . ILE A 1 71 ? -10.168 -7.835 0.487 1.00 88.81 71 ILE A CA 1
ATOM 571 C C . ILE A 1 71 ? -10.714 -8.737 1.590 1.00 88.81 71 ILE A C 1
ATOM 573 O O . ILE A 1 71 ? -11.606 -8.334 2.333 1.00 88.81 71 ILE A O 1
ATOM 577 N N . ILE A 1 72 ? -10.178 -9.952 1.681 1.00 88.25 72 ILE A N 1
ATOM 578 C CA . ILE A 1 72 ? -10.558 -10.961 2.674 1.00 88.25 72 ILE A CA 1
ATOM 579 C C . ILE A 1 72 ? -9.292 -11.386 3.420 1.00 88.25 72 ILE A C 1
ATOM 581 O O . ILE A 1 72 ? -8.285 -11.688 2.776 1.00 88.25 72 ILE A O 1
ATOM 585 N N . ASP A 1 73 ? -9.355 -11.402 4.753 1.00 85.25 73 ASP A N 1
ATOM 586 C CA . ASP A 1 73 ? -8.349 -12.027 5.618 1.00 85.25 73 ASP A CA 1
ATOM 587 C C . ASP A 1 73 ? -8.756 -13.491 5.847 1.00 85.25 73 ASP A C 1
ATOM 589 O O . ASP A 1 73 ? -9.740 -13.763 6.538 1.00 85.25 73 ASP A O 1
ATOM 593 N N . ASP A 1 74 ? -8.057 -14.419 5.188 1.00 86.38 74 ASP A N 1
ATOM 594 C CA . ASP A 1 74 ? -8.343 -15.860 5.227 1.00 86.38 74 ASP A CA 1
ATOM 595 C C . ASP A 1 74 ? -7.171 -16.641 5.859 1.00 86.38 74 ASP A C 1
ATOM 597 O O . ASP A 1 74 ? -6.154 -16.888 5.197 1.00 86.38 74 ASP A O 1
ATOM 601 N N . PRO A 1 75 ? -7.298 -17.074 7.129 1.00 84.69 75 PRO A N 1
ATOM 602 C CA . PRO A 1 75 ? -6.276 -17.864 7.816 1.00 84.69 75 PRO A CA 1
ATOM 603 C C . PRO A 1 75 ? -6.063 -19.277 7.251 1.00 84.69 75 PRO A C 1
ATOM 605 O O . PRO A 1 75 ? -5.012 -19.866 7.508 1.00 84.69 75 PRO A O 1
ATOM 608 N N . TRP A 1 76 ? -7.032 -19.834 6.513 1.00 84.88 76 TRP A N 1
ATOM 609 C CA . TRP A 1 76 ? -6.996 -21.203 5.978 1.00 84.88 76 TRP A CA 1
ATOM 610 C C . TRP A 1 76 ? -6.649 -21.268 4.485 1.00 84.88 76 TRP A C 1
ATOM 612 O O . TRP A 1 76 ? -6.708 -22.344 3.882 1.00 84.88 76 TRP A O 1
ATOM 622 N N . ALA A 1 77 ? -6.242 -20.148 3.883 1.00 78.44 77 ALA A N 1
ATOM 623 C CA . ALA A 1 77 ? -5.878 -20.096 2.475 1.00 78.44 77 ALA A CA 1
ATOM 624 C C . ALA A 1 77 ? -4.734 -21.091 2.138 1.00 78.44 77 ALA A C 1
ATOM 626 O O . ALA A 1 77 ? -3.659 -21.034 2.742 1.00 78.44 77 ALA A O 1
ATOM 627 N N . PRO A 1 78 ? -4.907 -21.981 1.137 1.00 70.75 78 PRO A N 1
ATOM 628 C CA . PRO A 1 78 ? -3.975 -23.083 0.862 1.00 70.75 78 PRO A CA 1
ATOM 629 C C . PRO A 1 78 ? -2.625 -22.660 0.250 1.00 70.75 78 PRO A C 1
ATOM 631 O O . PRO A 1 78 ? -1.701 -23.471 0.192 1.00 70.75 78 PRO A O 1
ATOM 634 N N . LYS A 1 79 ? -2.484 -21.412 -0.222 1.00 64.38 79 LYS A N 1
ATOM 635 C CA . LYS A 1 79 ? -1.216 -20.813 -0.678 1.00 64.38 79 LYS A CA 1
ATOM 636 C C . LYS A 1 79 ? -1.150 -19.345 -0.248 1.00 64.38 79 LYS A C 1
ATOM 638 O O . LYS A 1 79 ? -2.132 -18.626 -0.395 1.00 64.38 79 LYS A O 1
ATOM 643 N N . MET A 1 80 ? 0.012 -18.905 0.240 1.00 51.31 80 MET A N 1
ATOM 644 C CA . MET A 1 80 ? 0.294 -17.490 0.527 1.00 51.31 80 MET A CA 1
ATOM 645 C C . MET A 1 80 ? 0.247 -16.643 -0.763 1.00 51.31 80 MET A C 1
ATOM 647 O O . MET A 1 80 ? 0.686 -17.137 -1.804 1.00 51.31 80 MET A O 1
ATOM 651 N N . PRO A 1 81 ? -0.242 -15.385 -0.709 1.00 51.53 81 PRO A N 1
ATOM 652 C CA . PRO A 1 81 ? -0.356 -14.532 0.476 1.00 51.53 81 PRO A CA 1
ATOM 653 C C . PRO A 1 81 ? -1.765 -14.501 1.092 1.00 51.53 81 PRO A C 1
ATOM 655 O O . PRO A 1 81 ? -2.758 -14.765 0.427 1.00 51.53 81 PRO A O 1
ATOM 658 N N . LYS A 1 82 ? -1.838 -14.128 2.379 1.00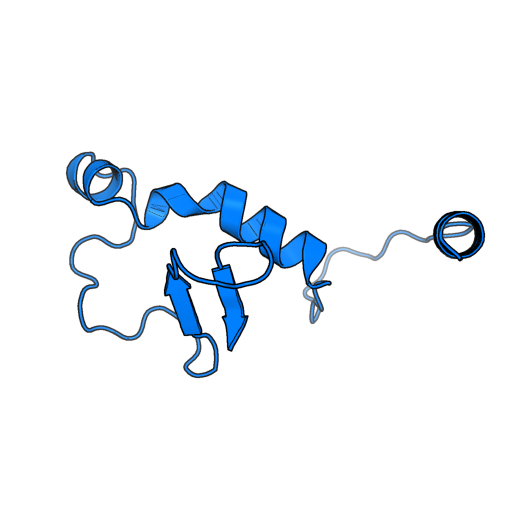 52.25 82 LYS A N 1
ATOM 659 C CA . LYS A 1 82 ? -3.053 -14.056 3.228 1.00 52.25 82 LYS A CA 1
ATOM 660 C C . LYS A 1 82 ? -4.135 -13.070 2.748 1.00 52.25 82 LYS A C 1
ATOM 662 O O . LYS A 1 82 ? -5.162 -12.926 3.396 1.00 52.25 82 LYS A O 1
ATOM 667 N N . PHE A 1 83 ? -3.899 -12.393 1.627 1.00 50.53 83 PHE A N 1
ATOM 668 C CA . PHE A 1 83 ? -4.805 -11.424 1.032 1.00 50.53 83 PHE A CA 1
ATOM 669 C C . PHE A 1 83 ? -5.177 -11.891 -0.370 1.00 50.53 83 PHE A C 1
ATOM 671 O O . PHE A 1 83 ? -4.328 -11.958 -1.261 1.00 50.53 83 PHE A O 1
ATOM 678 N N . ARG A 1 84 ? -6.460 -12.196 -0.574 1.00 48.81 84 ARG A N 1
ATOM 679 C CA . ARG A 1 84 ? -7.020 -12.472 -1.899 1.00 48.81 84 ARG A CA 1
ATOM 680 C C . ARG A 1 84 ? -7.775 -11.238 -2.377 1.00 48.81 84 ARG A C 1
ATOM 682 O O . ARG A 1 84 ? -8.745 -10.839 -1.741 1.00 48.81 84 ARG A O 1
ATOM 689 N N . VAL A 1 85 ? -7.329 -10.665 -3.494 1.00 50.91 85 VAL A N 1
ATOM 690 C CA . VAL A 1 85 ? -8.091 -9.652 -4.234 1.00 50.91 85 VAL A CA 1
ATOM 691 C C . VAL A 1 85 ? -8.972 -10.401 -5.230 1.00 50.91 85 VAL A C 1
ATOM 693 O O . VAL A 1 85 ? -8.448 -11.086 -6.111 1.00 50.91 85 VAL A O 1
ATOM 696 N N . VAL A 1 86 ? -10.288 -10.337 -5.032 1.00 47.03 86 VAL A N 1
ATOM 697 C CA . VAL A 1 86 ? -11.316 -10.911 -5.921 1.00 47.03 86 VAL A CA 1
ATOM 698 C C . VAL A 1 86 ? -12.171 -9.810 -6.520 1.00 47.03 86 VAL A C 1
ATOM 700 O O . VAL A 1 86 ? -12.499 -8.856 -5.770 1.00 47.03 86 VAL A O 1
#

InterPro domains:
  IPR036059 Metalloprotease TldD/PmbA superfamily [SSF111283] (12-80)
  IPR045569 Metalloprotease TldD/E, C-terminal domain [PF19289] (24-83)